Protein AF-A0A494J1T8-F1 (afdb_monomer)

Radius of gyration: 14.32 Å; Cα contacts (8 Å, |Δi|>4): 110; chains: 1; bounding box: 27×41×39 Å

Sequence (65 aa):
MWLNKDNIFRGHNWGKKGDKIKIISISGNAVIFENVKGDRLPCNINDISETEIKPDPIFKSKNKK

Mean predicted aligned error: 8.52 Å

Foldseek 3Di:
DFFCAQDADPNDGPHHGQFDWAWDDDDPQWTWIQGPVRDTDIDGPVRDDPDRDDPDPPPPPDDDD

Organism: NCBI:txid1117645

Structure (mmCIF, N/CA/C/O backbone):
data_AF-A0A494J1T8-F1
#
_entry.id   AF-A0A494J1T8-F1
#
loop_
_atom_site.group_PDB
_atom_site.id
_atom_site.type_symbol
_atom_site.label_atom_id
_atom_site.label_alt_id
_atom_site.label_comp_id
_atom_site.label_asym_id
_atom_site.label_entity_id
_atom_site.label_seq_id
_atom_site.pdbx_PDB_ins_code
_atom_site.Cartn_x
_atom_site.Cartn_y
_atom_site.Cartn_z
_atom_site.occ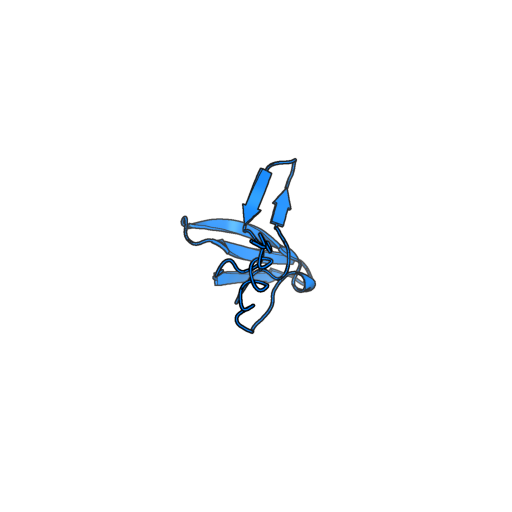upancy
_atom_site.B_iso_or_equiv
_atom_site.auth_seq_id
_atom_site.auth_comp_id
_atom_site.auth_asym_id
_atom_site.auth_atom_id
_atom_site.pdbx_PDB_model_num
ATOM 1 N N . MET A 1 1 ? -4.364 -3.080 9.317 1.00 86.31 1 MET A N 1
ATOM 2 C CA . MET A 1 1 ? -3.221 -2.973 8.395 1.00 86.31 1 MET A CA 1
ATOM 3 C C . MET A 1 1 ? -2.904 -1.517 8.197 1.00 86.31 1 MET A C 1
ATOM 5 O O . MET A 1 1 ? -3.816 -0.703 8.065 1.00 86.31 1 MET A O 1
ATOM 9 N N . TRP A 1 2 ? -1.620 -1.214 8.250 1.00 89.69 2 TRP A N 1
ATOM 10 C CA . TRP A 1 2 ? -1.095 0.137 8.295 1.00 89.69 2 TRP A CA 1
ATOM 11 C C . TRP A 1 2 ? 0.024 0.258 7.274 1.00 89.69 2 TRP A C 1
ATOM 13 O O . TRP A 1 2 ? 0.739 -0.712 7.024 1.00 89.69 2 TRP A O 1
ATOM 23 N N . LEU A 1 3 ? 0.171 1.429 6.665 1.00 88.75 3 LEU A N 1
ATOM 24 C CA . LEU A 1 3 ? 1.316 1.687 5.800 1.00 88.75 3 LEU A CA 1
ATOM 25 C C . LEU A 1 3 ? 2.568 1.896 6.654 1.00 88.75 3 LEU A C 1
ATOM 27 O O . LEU A 1 3 ? 2.600 2.776 7.506 1.00 88.75 3 LEU A O 1
ATOM 31 N N . ASN A 1 4 ? 3.619 1.122 6.412 1.00 89.50 4 ASN A N 1
ATOM 32 C CA . ASN A 1 4 ? 4.930 1.301 7.037 1.00 89.50 4 ASN A CA 1
ATOM 33 C C . ASN A 1 4 ? 5.777 2.379 6.355 1.00 89.50 4 ASN A C 1
ATOM 35 O O . ASN A 1 4 ? 6.718 2.918 6.940 1.00 89.50 4 ASN A O 1
ATOM 39 N N . LYS A 1 5 ? 5.412 2.733 5.126 1.00 86.62 5 LYS A N 1
ATOM 40 C CA . LYS A 1 5 ? 6.094 3.737 4.325 1.00 86.62 5 LYS A CA 1
ATOM 41 C C . LYS A 1 5 ? 5.082 4.605 3.594 1.00 86.62 5 LYS A C 1
ATOM 43 O O . LYS A 1 5 ? 3.988 4.148 3.273 1.00 86.62 5 LYS A O 1
ATOM 48 N N . ASP A 1 6 ? 5.469 5.845 3.318 1.00 87.69 6 ASP A N 1
ATOM 49 C CA . ASP A 1 6 ? 4.700 6.701 2.423 1.00 87.69 6 ASP A CA 1
ATOM 50 C C . ASP A 1 6 ? 4.605 6.040 1.045 1.00 87.69 6 ASP A C 1
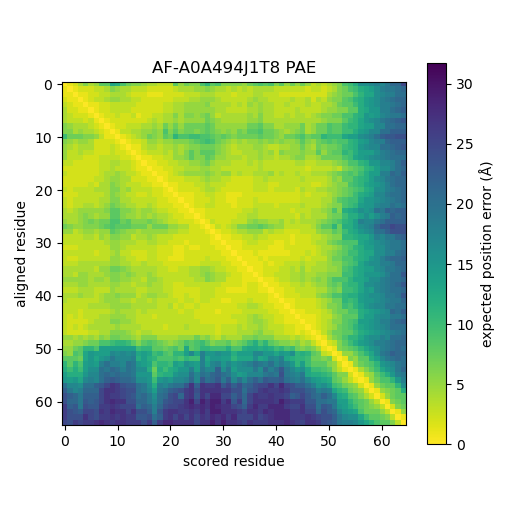ATOM 52 O O . ASP A 1 6 ? 5.619 5.731 0.410 1.00 87.69 6 ASP A O 1
ATOM 56 N N . ASN A 1 7 ? 3.379 5.831 0.580 1.00 86.12 7 ASN A N 1
ATOM 57 C CA . ASN A 1 7 ? 3.116 5.351 -0.759 1.00 86.12 7 ASN A CA 1
ATOM 58 C C . ASN A 1 7 ? 3.100 6.552 -1.707 1.00 86.12 7 ASN A C 1
ATOM 60 O O . ASN A 1 7 ? 2.151 7.335 -1.713 1.00 86.12 7 ASN A O 1
ATOM 64 N N . ILE A 1 8 ? 4.168 6.721 -2.485 1.00 87.00 8 ILE A N 1
ATOM 65 C CA . ILE A 1 8 ? 4.309 7.821 -3.441 1.00 87.00 8 ILE A CA 1
ATOM 66 C C . ILE A 1 8 ? 4.330 7.236 -4.848 1.00 87.00 8 ILE A C 1
ATOM 68 O O . ILE A 1 8 ? 5.226 6.468 -5.195 1.00 87.00 8 ILE A O 1
ATOM 72 N N . PHE A 1 9 ? 3.384 7.652 -5.686 1.00 82.56 9 PHE A N 1
ATOM 73 C CA . PHE A 1 9 ? 3.338 7.259 -7.089 1.00 82.56 9 PHE A CA 1
ATOM 74 C C . PHE A 1 9 ? 3.316 8.494 -7.982 1.00 82.56 9 PHE A C 1
ATOM 76 O O . PHE A 1 9 ? 2.480 9.383 -7.823 1.00 82.56 9 PHE A O 1
ATOM 83 N N . ARG A 1 10 ? 4.261 8.563 -8.930 1.00 82.69 10 ARG A N 1
ATOM 84 C CA . ARG A 1 10 ? 4.416 9.692 -9.869 1.00 82.69 10 ARG A CA 1
ATOM 85 C C . ARG A 1 10 ? 4.446 11.072 -9.186 1.00 82.69 10 ARG A C 1
ATOM 87 O O . ARG A 1 10 ? 3.915 12.038 -9.715 1.00 82.69 10 ARG A O 1
ATOM 94 N N . GLY A 1 11 ? 5.051 11.162 -8.000 1.00 82.75 11 GLY A N 1
ATOM 95 C CA . GLY A 1 11 ? 5.146 12.411 -7.232 1.00 82.75 11 GLY A CA 1
ATOM 96 C C . GLY A 1 11 ? 3.905 12.762 -6.403 1.00 82.75 11 GLY A C 1
ATOM 97 O O . GLY A 1 11 ? 3.927 13.756 -5.684 1.00 82.75 11 GLY A O 1
ATOM 98 N N . HIS A 1 12 ? 2.852 11.942 -6.436 1.00 83.88 12 HIS A N 1
ATOM 99 C CA . HIS A 1 12 ? 1.672 12.110 -5.593 1.00 83.88 12 HIS A CA 1
ATOM 100 C C . HIS A 1 12 ? 1.728 11.164 -4.396 1.00 83.88 12 HIS A C 1
ATOM 102 O O . HIS A 1 12 ? 1.976 9.969 -4.551 1.00 83.88 12 HIS A O 1
ATOM 108 N N . ASN A 1 13 ? 1.469 11.697 -3.201 1.00 85.31 13 ASN A N 1
ATOM 109 C CA . ASN A 1 13 ? 1.339 10.887 -1.995 1.00 85.31 13 ASN A CA 1
ATOM 110 C C . ASN A 1 13 ? -0.063 10.257 -1.948 1.00 85.31 13 ASN A C 1
ATOM 112 O O . ASN A 1 13 ? -1.073 10.956 -1.872 1.00 85.31 13 ASN A O 1
ATOM 116 N N . TRP A 1 14 ? -0.095 8.936 -2.061 1.00 85.88 14 TRP A N 1
ATOM 117 C CA . TRP A 1 14 ? -1.276 8.080 -2.143 1.00 85.88 14 TRP A CA 1
ATOM 118 C C . TRP A 1 14 ? -1.706 7.549 -0.770 1.00 85.88 14 TRP A C 1
ATOM 120 O O . TRP A 1 14 ? -2.875 7.220 -0.567 1.00 85.88 14 TRP A O 1
ATOM 130 N N . GLY A 1 15 ? -0.779 7.528 0.186 1.00 85.69 15 GLY A N 1
ATOM 131 C CA . GLY A 1 15 ? -1.026 7.186 1.580 1.00 85.69 15 GLY A CA 1
ATOM 132 C C . GLY A 1 15 ? 0.232 7.413 2.408 1.00 85.69 15 GLY A C 1
ATOM 133 O O . GLY A 1 15 ? 1.338 7.147 1.939 1.00 85.69 15 GLY A O 1
ATOM 134 N N . LYS A 1 16 ? 0.080 7.920 3.628 1.00 87.31 16 LYS A N 1
ATOM 135 C CA . LYS A 1 16 ? 1.206 8.203 4.522 1.00 87.31 16 LYS A CA 1
ATOM 136 C C . LYS A 1 16 ? 1.544 7.005 5.396 1.00 87.31 16 LYS A C 1
ATOM 138 O O . LYS A 1 16 ? 0.679 6.194 5.722 1.00 87.31 16 LYS A O 1
ATOM 143 N N . LYS A 1 17 ? 2.798 6.925 5.840 1.00 87.69 17 LYS A N 1
ATOM 144 C CA . LYS A 1 17 ? 3.197 6.010 6.913 1.00 87.69 17 LYS A CA 1
ATOM 145 C C . LYS A 1 17 ? 2.290 6.219 8.133 1.00 87.69 17 LYS A C 1
ATOM 147 O O . LYS A 1 17 ? 2.110 7.343 8.596 1.00 87.69 17 LYS A O 1
ATOM 152 N N . GLY A 1 18 ? 1.754 5.127 8.664 1.00 86.88 18 GLY A N 1
ATOM 153 C CA . GLY A 1 18 ? 0.803 5.124 9.770 1.00 86.88 18 GLY A CA 1
ATOM 154 C C . GLY A 1 18 ? -0.652 5.323 9.344 1.00 86.88 18 GLY A C 1
ATOM 155 O 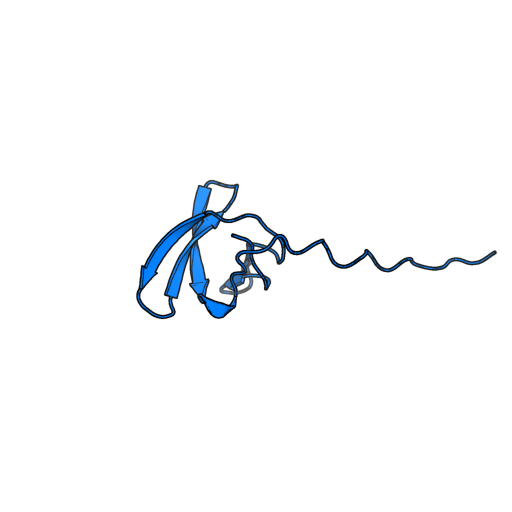O . GLY A 1 18 ? -1.519 5.323 10.212 1.00 86.88 18 GLY A O 1
ATOM 156 N N . ASP A 1 19 ? -0.956 5.446 8.048 1.00 87.81 19 ASP A N 1
ATOM 157 C CA . ASP A 1 19 ? -2.345 5.456 7.596 1.00 87.81 19 ASP A CA 1
ATOM 158 C C . ASP A 1 19 ? -2.948 4.056 7.685 1.00 87.81 19 ASP A C 1
ATOM 160 O O . ASP A 1 19 ? -2.344 3.050 7.290 1.00 87.81 19 ASP A O 1
ATOM 164 N N . LYS A 1 20 ? -4.184 4.006 8.185 1.00 89.25 20 LYS A N 1
ATOM 165 C CA . LYS A 1 20 ? -4.990 2.790 8.209 1.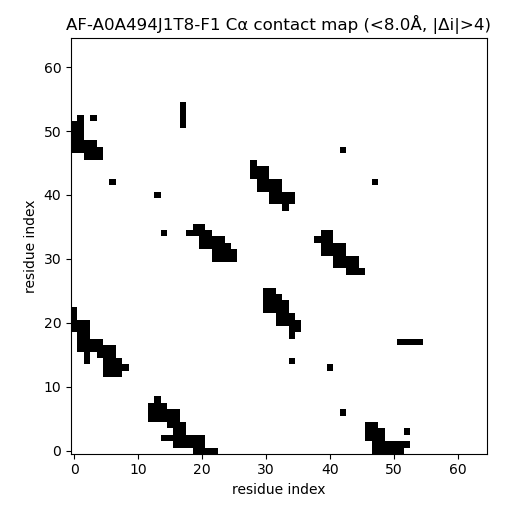00 89.25 20 LYS A CA 1
ATOM 166 C C . LYS A 1 20 ? -5.468 2.477 6.799 1.00 89.25 20 LYS A C 1
ATOM 168 O O . LYS A 1 20 ? -6.090 3.313 6.145 1.00 89.25 20 LYS A O 1
ATOM 173 N N . ILE A 1 21 ? -5.230 1.246 6.371 1.00 90.62 21 ILE A N 1
ATOM 174 C CA . ILE A 1 21 ? -5.614 0.756 5.051 1.00 90.62 21 ILE A CA 1
ATOM 175 C C . ILE A 1 21 ? -6.364 -0.569 5.156 1.00 90.62 21 ILE A C 1
ATOM 177 O O . ILE A 1 21 ? -6.202 -1.333 6.116 1.00 90.62 21 ILE A O 1
ATOM 181 N N . LYS A 1 22 ? -7.176 -0.860 4.142 1.00 91.94 22 LYS A N 1
ATOM 182 C CA . LYS A 1 22 ? -7.878 -2.137 3.994 1.00 91.94 22 LYS A CA 1
ATOM 183 C C . LYS A 1 22 ? -7.351 -2.864 2.765 1.00 91.94 22 LYS A C 1
ATOM 185 O O . LYS A 1 22 ? -7.491 -2.359 1.662 1.00 91.94 22 LYS A O 1
ATOM 190 N N . ILE A 1 23 ? -6.765 -4.046 2.924 1.00 91.12 23 ILE A N 1
ATOM 191 C CA . ILE A 1 23 ? -6.345 -4.840 1.764 1.00 91.12 23 ILE A CA 1
A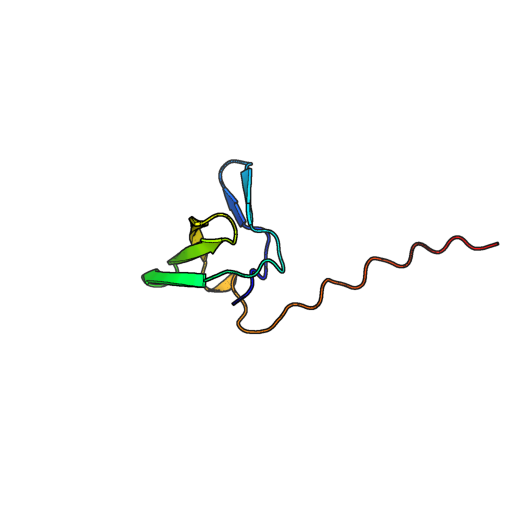TOM 192 C C . ILE A 1 23 ? -7.586 -5.387 1.052 1.00 91.12 23 ILE A C 1
ATOM 194 O O . ILE A 1 23 ? -8.465 -5.971 1.683 1.00 91.12 23 ILE A O 1
ATOM 198 N N . ILE A 1 24 ? -7.645 -5.182 -0.262 1.00 93.44 24 ILE A N 1
ATOM 199 C CA . ILE A 1 24 ? -8.713 -5.674 -1.138 1.00 93.44 24 ILE A CA 1
ATOM 200 C C . ILE A 1 24 ? -8.255 -6.937 -1.867 1.00 93.44 24 ILE A C 1
ATOM 202 O O . ILE A 1 24 ? -9.015 -7.892 -1.983 1.00 93.44 24 ILE A O 1
ATOM 206 N N . SER A 1 25 ? -7.022 -6.934 -2.380 1.00 92.12 25 SER A N 1
ATOM 207 C CA . SER A 1 25 ? -6.488 -8.025 -3.196 1.00 92.12 25 SER A CA 1
ATOM 208 C C . SER A 1 25 ? -4.975 -8.132 -3.050 1.00 92.12 25 SER A C 1
ATOM 210 O O . SER A 1 25 ? -4.293 -7.121 -2.888 1.00 92.12 25 SER A O 1
ATOM 212 N N . ILE A 1 26 ? -4.449 -9.351 -3.160 1.00 91.44 26 ILE A N 1
ATOM 213 C CA . ILE A 1 26 ? -3.015 -9.657 -3.101 1.00 91.44 26 ILE A CA 1
ATOM 214 C C . ILE A 1 26 ? -2.661 -10.492 -4.332 1.00 91.44 26 ILE A C 1
ATOM 216 O O . ILE A 1 26 ? -3.324 -11.484 -4.621 1.00 91.44 26 ILE A O 1
ATOM 220 N N . SER A 1 27 ? -1.621 -10.088 -5.058 1.00 91.06 27 SER A N 1
ATOM 221 C CA . SER A 1 27 ? -1.080 -10.800 -6.217 1.00 91.06 27 SER A CA 1
ATOM 222 C C . SER A 1 27 ? 0.444 -10.846 -6.113 1.00 91.06 27 SER A C 1
ATOM 224 O O . SER A 1 27 ? 1.151 -9.948 -6.580 1.00 91.06 27 SER A O 1
ATOM 226 N N . GLY A 1 28 ? 0.959 -11.894 -5.467 1.00 90.44 28 GLY A N 1
ATOM 227 C CA . GLY A 1 28 ? 2.381 -12.003 -5.140 1.00 90.44 28 GLY A CA 1
ATOM 228 C C . GLY A 1 28 ? 2.818 -10.867 -4.212 1.00 90.44 28 GLY A C 1
ATOM 229 O O . GLY A 1 28 ? 2.236 -10.679 -3.148 1.00 90.44 28 GLY A O 1
ATOM 230 N N . ASN A 1 29 ? 3.813 -10.083 -4.639 1.00 90.31 29 ASN A N 1
ATOM 231 C CA . ASN A 1 29 ? 4.322 -8.941 -3.867 1.00 90.31 29 ASN A CA 1
ATOM 232 C C . ASN A 1 29 ? 3.488 -7.659 -4.044 1.00 90.31 29 ASN A C 1
ATOM 234 O O . ASN A 1 29 ? 3.690 -6.700 -3.298 1.00 90.31 29 ASN A O 1
ATOM 238 N N . ALA A 1 30 ? 2.583 -7.620 -5.027 1.00 90.00 30 ALA A N 1
ATOM 239 C CA . ALA A 1 30 ? 1.722 -6.474 -5.287 1.00 90.00 30 ALA A CA 1
ATOM 240 C C . ALA A 1 30 ? 0.395 -6.622 -4.534 1.00 90.00 30 ALA A C 1
ATOM 242 O O . ALA A 1 30 ? -0.291 -7.639 -4.636 1.00 90.00 30 ALA A O 1
ATOM 243 N N . VAL A 1 31 ? 0.015 -5.583 -3.802 1.00 91.88 31 VAL A N 1
ATOM 244 C CA . VAL A 1 31 ? -1.191 -5.534 -2.978 1.00 91.88 31 VAL A CA 1
ATOM 245 C C . VAL A 1 31 ? -2.025 -4.341 -3.400 1.00 91.88 31 VAL A C 1
ATOM 247 O O . VAL A 1 31 ? -1.502 -3.242 -3.545 1.00 91.88 31 VAL A O 1
ATOM 250 N N . ILE A 1 32 ? -3.328 -4.539 -3.568 1.00 93.12 32 ILE A N 1
ATOM 251 C CA . ILE A 1 32 ? -4.282 -3.445 -3.742 1.00 93.12 32 ILE A CA 1
ATOM 252 C C . ILE A 1 32 ? -4.928 -3.173 -2.393 1.00 93.12 32 ILE A C 1
ATOM 254 O O . ILE A 1 32 ? -5.557 -4.064 -1.814 1.00 93.12 32 ILE A O 1
ATOM 258 N N . PHE A 1 33 ? -4.792 -1.944 -1.905 1.00 92.12 33 PHE A N 1
ATOM 259 C CA . PHE A 1 33 ? -5.431 -1.496 -0.676 1.00 92.12 33 PHE A CA 1
ATOM 260 C C . PHE A 1 33 ? -6.417 -0.357 -0.941 1.00 92.12 33 PHE A C 1
ATOM 262 O O . PHE A 1 33 ? -6.284 0.387 -1.909 1.00 92.12 33 PHE A O 1
ATOM 269 N N . GLU A 1 34 ? -7.401 -0.234 -0.060 1.00 91.94 34 GLU A N 1
ATOM 270 C CA . GLU A 1 34 ? -8.324 0.887 0.046 1.00 91.94 34 GLU A CA 1
ATOM 271 C C . GLU A 1 34 ? -7.833 1.834 1.141 1.00 91.94 34 GLU A C 1
ATOM 273 O O . GLU A 1 34 ? -7.569 1.398 2.271 1.00 91.94 34 GLU A O 1
ATOM 278 N N . ASN A 1 35 ? -7.693 3.118 0.815 1.00 90.25 35 ASN A N 1
ATOM 279 C CA . ASN A 1 35 ? -7.429 4.158 1.807 1.00 90.25 35 ASN A CA 1
ATOM 280 C C . ASN A 1 35 ? -8.744 4.633 2.467 1.00 90.25 35 ASN A C 1
ATOM 282 O O . ASN A 1 35 ? -9.845 4.257 2.066 1.00 90.25 35 ASN A O 1
ATOM 286 N N . VAL A 1 36 ? -8.645 5.517 3.463 1.00 86.19 36 VAL A N 1
ATOM 287 C CA . VAL A 1 36 ? -9.822 6.104 4.141 1.00 86.19 36 VAL A CA 1
ATOM 288 C C . VAL A 1 36 ? -10.705 6.972 3.235 1.00 86.19 36 VAL A C 1
ATOM 290 O O . VAL A 1 36 ? -11.836 7.276 3.602 1.00 86.19 36 VAL A O 1
ATOM 293 N N . LYS A 1 37 ? -10.202 7.383 2.066 1.00 87.38 37 LYS A N 1
ATOM 294 C CA . LYS A 1 37 ? -10.956 8.145 1.061 1.00 87.38 37 LYS A CA 1
ATOM 295 C C . LYS A 1 37 ? -11.758 7.239 0.120 1.00 87.38 37 LYS A C 1
ATOM 297 O O . LYS A 1 37 ? -12.567 7.748 -0.646 1.00 87.38 37 LYS A O 1
ATOM 302 N N . GLY A 1 38 ? -11.556 5.920 0.188 1.00 89.25 38 GLY A N 1
ATOM 303 C CA . GLY A 1 38 ? -12.160 4.949 -0.725 1.00 89.25 38 GLY A CA 1
ATOM 304 C C . GLY A 1 38 ? -11.367 4.730 -2.019 1.00 89.25 38 GLY A C 1
ATOM 305 O O . GLY A 1 38 ? -11.843 4.026 -2.908 1.00 89.25 38 GLY A O 1
ATOM 306 N N . ASP A 1 39 ? -10.165 5.298 -2.143 1.00 90.25 39 ASP A N 1
ATOM 307 C CA . ASP A 1 39 ? -9.312 5.088 -3.312 1.00 90.25 39 ASP A CA 1
ATOM 308 C C . ASP A 1 39 ? -8.619 3.729 -3.233 1.00 90.25 39 ASP A C 1
ATOM 310 O O . ASP A 1 39 ? -8.107 3.334 -2.181 1.00 90.25 39 ASP A O 1
ATOM 314 N N . ARG A 1 40 ? -8.544 3.047 -4.379 1.00 92.38 40 ARG A N 1
ATOM 315 C CA . ARG A 1 40 ? -7.893 1.742 -4.516 1.00 92.38 40 ARG A CA 1
ATOM 316 C C . ARG A 1 40 ? -6.533 1.899 -5.156 1.00 92.38 40 ARG A C 1
ATOM 318 O O . ARG A 1 40 ? -6.441 2.219 -6.340 1.00 92.38 40 ARG A O 1
ATOM 325 N N . LEU A 1 41 ? -5.490 1.665 -4.374 1.00 90.94 41 LEU A N 1
ATOM 326 C CA . LEU A 1 41 ? -4.128 1.988 -4.765 1.00 90.94 41 LEU A CA 1
ATOM 327 C C . LEU A 1 41 ? -3.230 0.751 -4.611 1.00 90.94 41 LEU A C 1
ATOM 329 O O . LEU A 1 41 ? -3.365 0.003 -3.639 1.00 90.94 41 LEU A O 1
ATOM 333 N N . PRO A 1 42 ? -2.329 0.492 -5.572 1.00 90.94 42 PRO A N 1
ATOM 334 C CA . PRO A 1 42 ? -1.309 -0.533 -5.430 1.00 90.94 42 PRO A CA 1
ATOM 335 C C . PRO A 1 42 ? -0.235 -0.132 -4.407 1.00 90.94 42 PRO A C 1
ATOM 337 O O . PRO A 1 42 ? 0.130 1.038 -4.277 1.00 90.94 42 PRO A O 1
ATOM 340 N N . CYS A 1 43 ? 0.289 -1.127 -3.699 1.00 89.81 43 CYS A N 1
ATOM 341 C CA . CYS A 1 43 ? 1.387 -1.049 -2.739 1.00 89.81 43 CYS A CA 1
ATOM 342 C C . CYS A 1 43 ? 2.171 -2.370 -2.749 1.00 89.81 43 CYS A C 1
ATOM 344 O O . CYS A 1 43 ? 1.683 -3.387 -3.248 1.00 89.81 43 CYS A O 1
ATOM 346 N N . ASN A 1 44 ? 3.388 -2.370 -2.211 1.00 90.75 44 ASN A N 1
ATOM 347 C CA . ASN A 1 44 ? 4.134 -3.597 -1.969 1.00 90.75 44 ASN A CA 1
ATOM 348 C C . ASN A 1 44 ? 3.719 -4.200 -0.619 1.00 90.75 44 ASN A C 1
ATOM 350 O O . ASN A 1 44 ? 3.568 -3.472 0.358 1.00 90.75 44 ASN A O 1
ATOM 354 N N . ILE A 1 45 ? 3.598 -5.525 -0.531 1.00 88.81 45 ILE A N 1
ATOM 355 C CA . ILE A 1 45 ? 3.310 -6.220 0.737 1.00 88.81 45 ILE A CA 1
ATOM 356 C C . ILE A 1 45 ? 4.317 -5.853 1.846 1.00 88.81 45 ILE A C 1
ATOM 358 O O . ILE A 1 45 ? 3.935 -5.743 3.006 1.00 88.81 45 ILE A O 1
ATOM 362 N N . ASN A 1 46 ? 5.581 -5.590 1.489 1.00 89.19 46 ASN A N 1
ATOM 363 C CA . ASN A 1 46 ? 6.642 -5.222 2.437 1.00 89.19 46 ASN A CA 1
ATOM 364 C C . ASN A 1 46 ? 6.490 -3.804 3.014 1.00 89.19 46 ASN A C 1
ATOM 366 O O . ASN A 1 46 ? 7.092 -3.485 4.039 1.00 89.19 46 ASN A O 1
ATOM 370 N N . ASP A 1 47 ? 5.692 -2.953 2.366 1.00 87.56 47 ASP A N 1
ATOM 371 C CA . ASP A 1 47 ? 5.395 -1.598 2.831 1.00 87.56 47 ASP A CA 1
ATOM 372 C C . ASP A 1 47 ? 4.166 -1.572 3.760 1.00 87.56 47 ASP A C 1
ATOM 374 O O . ASP A 1 47 ? 3.748 -0.499 4.195 1.00 87.56 47 ASP A O 1
ATOM 378 N N . ILE A 1 48 ? 3.584 -2.732 4.083 1.00 87.88 48 ILE A N 1
ATOM 379 C CA . ILE A 1 48 ? 2.407 -2.873 4.944 1.00 87.88 48 ILE A CA 1
ATOM 380 C C . ILE A 1 48 ? 2.817 -3.545 6.256 1.00 87.88 48 ILE A C 1
ATOM 382 O O . ILE A 1 48 ? 3.533 -4.542 6.265 1.00 87.88 48 ILE A O 1
ATOM 386 N N . SER A 1 49 ? 2.324 -3.024 7.377 1.00 85.50 49 SER A N 1
ATOM 387 C CA . SER A 1 49 ? 2.447 -3.648 8.692 1.00 85.50 49 SER A CA 1
ATOM 388 C C . SER A 1 49 ? 1.081 -4.059 9.239 1.00 85.50 49 SER A C 1
ATOM 390 O O . SER A 1 49 ? 0.060 -3.381 9.071 1.00 85.50 49 SER A O 1
ATOM 392 N N . GLU A 1 50 ? 1.048 -5.200 9.923 1.00 76.00 50 GLU A N 1
ATOM 393 C CA . GLU A 1 50 ? -0.152 -5.662 10.625 1.00 76.00 50 GLU A CA 1
ATOM 394 C C . GLU A 1 50 ? -0.409 -4.834 11.894 1.00 76.00 50 GLU A C 1
ATOM 396 O O . GLU A 1 50 ? -1.557 -4.549 12.240 1.00 76.00 50 GLU A O 1
ATOM 401 N N . THR A 1 51 ? 0.664 -4.359 12.527 1.00 70.50 51 THR A N 1
ATOM 402 C CA . THR A 1 51 ? 0.640 -3.591 13.771 1.00 70.50 51 THR A CA 1
ATOM 403 C C . THR A 1 51 ? 0.412 -2.100 13.543 1.00 70.50 51 THR A C 1
ATOM 405 O O . THR A 1 51 ? 0.875 -1.522 12.557 1.00 70.50 51 THR A O 1
ATOM 408 N N . GLU A 1 52 ? -0.297 -1.479 14.492 1.00 59.19 52 GLU A N 1
ATOM 409 C CA . GLU A 1 52 ? -0.378 -0.025 14.625 1.00 59.19 52 GLU A CA 1
ATOM 410 C C . GLU A 1 52 ? 1.026 0.553 14.780 1.00 59.19 52 GLU A C 1
ATOM 412 O O . GLU A 1 52 ? 1.693 0.358 15.800 1.00 59.19 52 GLU A O 1
ATOM 417 N N . ILE A 1 53 ? 1.473 1.286 13.765 1.00 63.03 53 ILE A N 1
ATOM 418 C CA . ILE A 1 53 ? 2.668 2.106 13.887 1.00 63.03 53 ILE A CA 1
ATOM 419 C C . ILE A 1 53 ? 2.253 3.291 14.738 1.00 63.03 53 ILE A C 1
ATOM 421 O O . ILE A 1 53 ? 1.564 4.198 14.270 1.00 63.03 53 ILE A O 1
ATOM 425 N N . LYS A 1 54 ? 2.649 3.263 16.014 1.00 58.47 54 LYS A N 1
ATOM 426 C CA . LYS A 1 54 ? 2.572 4.452 16.861 1.00 58.47 54 LYS A CA 1
ATOM 427 C C . LYS A 1 54 ? 3.275 5.567 16.087 1.00 58.47 54 LYS A C 1
ATOM 429 O O . LYS A 1 54 ? 4.413 5.331 15.672 1.00 58.47 54 LYS A O 1
ATOM 434 N N . PRO A 1 55 ? 2.622 6.720 15.848 1.00 57.12 55 PRO A N 1
ATOM 435 C CA . PRO A 1 55 ? 3.290 7.827 15.186 1.00 57.12 55 PRO A CA 1
ATOM 436 C C . PRO A 1 55 ? 4.606 8.055 15.922 1.00 57.12 55 PRO A C 1
ATOM 438 O O . PRO A 1 55 ? 4.608 8.128 17.157 1.00 57.12 55 PRO A O 1
ATOM 441 N N . ASP A 1 56 ? 5.712 8.058 15.169 1.00 55.59 56 ASP A N 1
ATOM 442 C CA . ASP A 1 56 ? 7.036 8.362 15.701 1.00 55.59 56 ASP A CA 1
ATOM 443 C C . ASP A 1 56 ? 6.875 9.571 16.633 1.00 55.59 56 ASP A C 1
ATOM 445 O O . ASP A 1 56 ? 6.210 10.535 16.231 1.00 55.59 56 ASP A O 1
ATOM 449 N N . PRO A 1 57 ? 7.360 9.513 17.891 1.00 52.16 57 PRO A N 1
ATOM 450 C CA . PRO A 1 57 ? 7.129 10.583 18.845 1.00 52.16 57 PRO A CA 1
ATOM 451 C C . PRO A 1 57 ? 7.600 11.872 18.191 1.00 52.16 57 PRO A C 1
ATOM 453 O O . PRO A 1 57 ? 8.796 12.032 17.942 1.00 52.16 57 PRO A O 1
ATOM 456 N N . ILE A 1 58 ? 6.636 12.745 17.864 1.00 57.78 58 ILE A N 1
ATOM 457 C CA . ILE A 1 58 ? 6.877 14.071 17.308 1.00 57.78 58 ILE A CA 1
ATOM 458 C C . ILE A 1 58 ? 8.022 14.641 18.121 1.00 57.78 58 ILE A C 1
ATOM 460 O O . ILE A 1 58 ? 7.921 14.756 19.346 1.00 57.78 58 ILE A O 1
ATOM 464 N N . PHE A 1 59 ? 9.136 14.876 17.431 1.00 49.28 59 PHE A N 1
ATOM 465 C CA . PHE A 1 59 ? 10.371 15.373 17.999 1.00 49.28 59 PHE A CA 1
ATOM 466 C C . PHE A 1 59 ? 10.004 16.478 18.991 1.00 49.28 59 PHE A C 1
ATOM 468 O O . PHE A 1 59 ? 9.465 17.511 18.589 1.00 49.28 59 PHE A O 1
ATOM 475 N N . LYS A 1 60 ? 10.212 16.240 20.296 1.00 48.44 60 LYS A N 1
ATOM 476 C CA . LYS A 1 60 ? 10.116 17.294 21.307 1.00 48.44 60 LYS A CA 1
ATOM 477 C C . LYS A 1 60 ? 11.132 18.351 20.895 1.00 48.44 60 LYS A C 1
ATOM 479 O O . LYS A 1 60 ? 12.314 18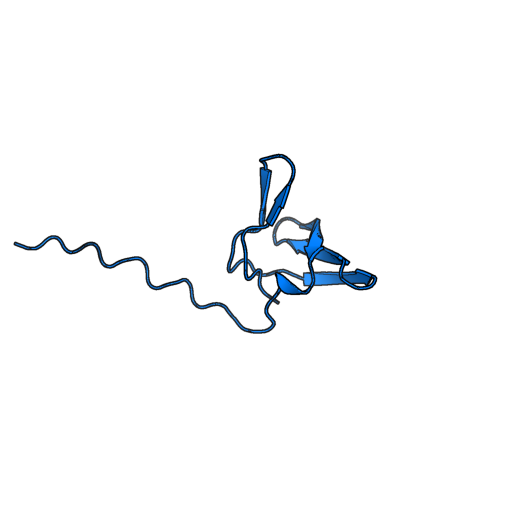.224 21.219 1.00 48.44 60 LYS A O 1
ATOM 484 N N . SER A 1 61 ? 10.689 19.369 20.163 1.00 48.84 61 SER A N 1
ATOM 485 C CA . SER A 1 61 ? 11.491 20.559 19.943 1.00 48.84 61 SER A CA 1
ATOM 486 C C . SER A 1 61 ? 11.641 21.228 21.300 1.00 48.84 61 SER A C 1
ATOM 488 O O . SER A 1 61 ? 10.717 21.825 21.850 1.00 48.84 61 SER A O 1
ATOM 490 N N . LYS A 1 62 ? 12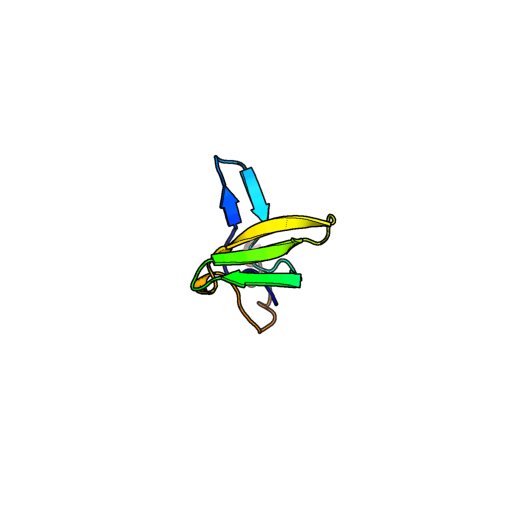.811 21.000 21.890 1.00 54.16 62 LYS A N 1
ATOM 491 C CA . LYS A 1 62 ? 13.322 21.725 23.040 1.0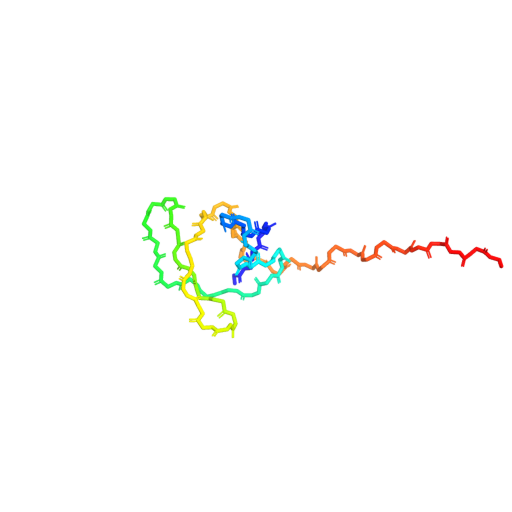0 54.16 62 LYS A CA 1
ATOM 492 C C . LYS A 1 62 ? 13.489 23.191 22.635 1.00 54.16 62 LYS A C 1
ATOM 494 O O . LYS A 1 62 ? 14.429 23.495 21.920 1.00 54.16 62 LYS A O 1
ATOM 499 N N . ASN A 1 63 ? 12.671 24.073 23.190 1.00 47.97 63 ASN A N 1
ATOM 500 C CA . ASN A 1 63 ? 13.06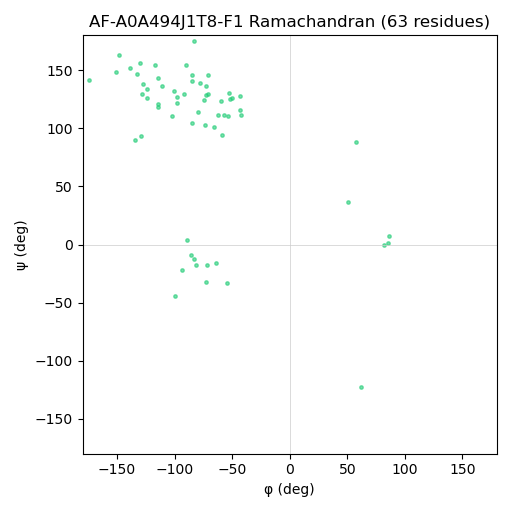8 25.430 23.580 1.00 47.97 63 ASN A CA 1
ATOM 501 C C . ASN A 1 63 ? 12.583 25.544 25.032 1.00 47.97 63 ASN A C 1
ATOM 503 O O . ASN A 1 63 ? 11.384 25.570 25.266 1.00 47.97 63 ASN A O 1
ATOM 507 N N . LYS A 1 64 ? 13.371 25.268 26.078 1.00 50.78 64 LYS A N 1
ATOM 508 C CA . LYS A 1 64 ? 14.672 25.804 26.520 1.00 50.78 64 LYS A CA 1
ATOM 509 C C . LYS A 1 64 ? 14.635 27.325 26.745 1.00 50.78 64 LYS A C 1
ATOM 511 O O . LYS A 1 64 ? 15.055 28.063 25.869 1.00 50.78 64 LYS A O 1
ATOM 516 N N . LYS A 1 65 ? 14.258 27.656 27.991 1.00 50.25 65 LYS A N 1
ATOM 517 C CA . LYS A 1 65 ? 14.375 28.924 28.736 1.00 50.25 65 LYS A CA 1
ATOM 518 C C . LYS A 1 65 ? 13.519 30.095 28.277 1.00 50.25 65 LYS A C 1
ATOM 520 O O . LYS A 1 65 ? 13.615 30.481 27.101 1.00 50.25 65 LYS A O 1
#

Nearest PDB structures (foldseek):
  5qu1-assembly2_B  TM=7.857E-01  e=4.053E-01  Homo sapiens
  4q66-assembly2_J  TM=7.261E-01  e=1.623E+00  Saccharomyces cerevisiae R008
  4q66-assembly1_A  TM=7.138E-01  e=1.623E+00  Saccharomyces cerevisiae R008
  9g6k-assembly1_LO  TM=5.804E-01  e=1.961E+00  Toxoplasma gondii
  4ce4-assembly1_D  TM=5.881E-01  e=2.225E+00  Sus scrofa domesticus

Secondary structure (DSSP, 8-state):
-EESS-EEETTEEEE-TT-B-EEEEEETTEEEEE-TTS-EEEEEGGGEESS--------------

pLDDT: mean 80.73, std 14.73, range [47.97, 93.44]

Solvent-accessible surface area (backbone atoms only — not comparable to full-atom values): 4026 Å² total; per-residue (Å²): 75,19,27,68,40,64,40,66,56,98,89,40,81,78,45,50,53,53,38,65,40,44,81,77,47,76,59,88,61,43,24,33,27,31,41,89,86,69,50,78,44,81,45,50,54,89,39,48,32,80,58,84,57,71,74,74,77,73,77,80,78,81,78,81,133